Protein AF-A0A5N9ART0-F1 (afdb_monomer_lite)

Foldseek 3Di:
DDPVVCVVVVVADWDDDPPDTDDDPVRRVVSVVPDPPPPPPPDPD

Structure (mmCIF, N/CA/C/O backbone):
data_AF-A0A5N9ART0-F1
#
_entry.id   AF-A0A5N9ART0-F1
#
loop_
_atom_site.group_PDB
_atom_site.id
_atom_site.type_symbol
_atom_site.label_atom_id
_atom_site.label_alt_id
_atom_site.label_comp_id
_atom_site.label_asym_id
_atom_site.label_entity_id
_atom_site.label_seq_id
_atom_site.pdbx_PDB_ins_code
_atom_site.Cartn_x
_atom_site.Cartn_y
_atom_site.Cartn_z
_atom_site.occupancy
_atom_site.B_iso_or_equiv
_atom_site.auth_seq_id
_atom_site.auth_comp_id
_atom_site.auth_asym_id
_atom_site.auth_atom_id
_atom_site.pdbx_PDB_model_num
ATOM 1 N N . MET A 1 1 ? 3.027 9.991 9.976 1.00 68.12 1 MET A N 1
ATOM 2 C CA .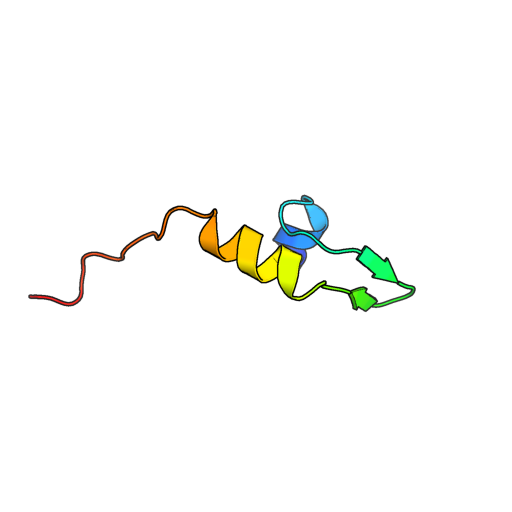 MET A 1 1 ? 2.960 8.710 9.227 1.00 68.12 1 MET A CA 1
ATOM 3 C C . MET A 1 1 ? 3.247 9.006 7.757 1.00 68.12 1 MET A C 1
ATOM 5 O O 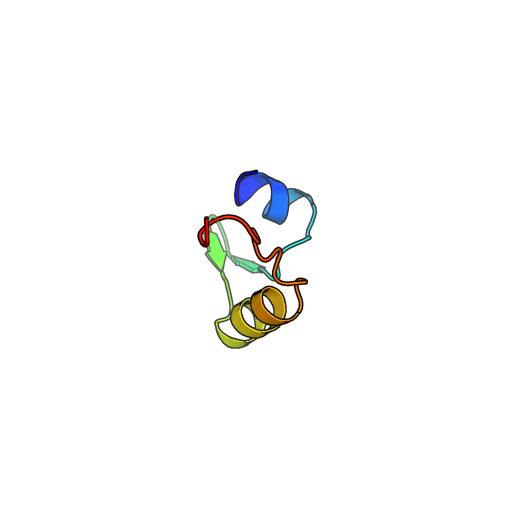. MET A 1 1 ? 2.757 10.022 7.291 1.00 68.12 1 MET A O 1
ATOM 9 N N . THR A 1 2 ? 4.056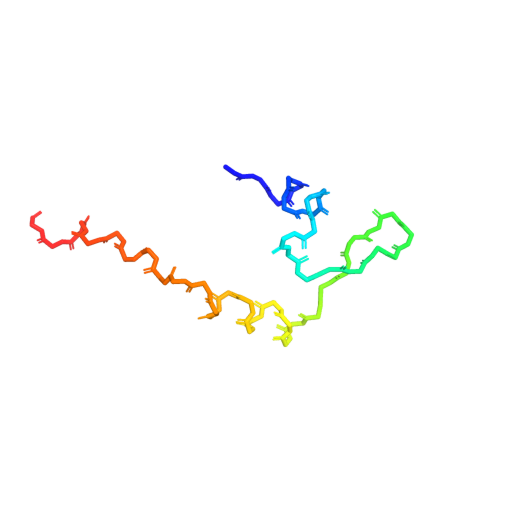 8.216 7.038 1.00 91.81 2 THR A N 1
ATOM 10 C CA . THR A 1 2 ? 4.326 8.447 5.598 1.00 91.81 2 THR A CA 1
ATOM 11 C C . THR A 1 2 ? 3.836 7.269 4.764 1.00 91.81 2 THR A C 1
ATOM 13 O O . THR A 1 2 ? 3.843 6.134 5.240 1.00 91.81 2 THR A O 1
ATOM 16 N N . ILE A 1 3 ? 3.474 7.520 3.502 1.00 88.50 3 ILE A N 1
ATOM 17 C CA . ILE A 1 3 ? 3.098 6.469 2.538 1.00 88.50 3 ILE A CA 1
ATOM 18 C C . ILE A 1 3 ? 4.185 5.393 2.420 1.00 88.50 3 ILE A C 1
ATOM 20 O O . ILE A 1 3 ? 3.878 4.210 2.339 1.00 88.50 3 ILE A O 1
ATOM 24 N N . TYR A 1 4 ? 5.464 5.774 2.491 1.00 91.25 4 TYR A N 1
ATOM 25 C CA . TYR A 1 4 ? 6.567 4.814 2.433 1.00 91.25 4 TYR A CA 1
ATOM 26 C C . TYR A 1 4 ? 6.533 3.784 3.572 1.00 91.25 4 TYR A C 1
ATOM 28 O O . TYR A 1 4 ? 6.798 2.607 3.342 1.00 91.25 4 TYR A O 1
ATOM 36 N N . LYS A 1 5 ? 6.185 4.207 4.797 1.00 92.31 5 LYS A N 1
ATOM 37 C CA . LYS A 1 5 ? 6.080 3.285 5.937 1.00 92.31 5 LYS A CA 1
ATOM 38 C C . LYS A 1 5 ? 4.955 2.272 5.726 1.00 92.31 5 LYS A C 1
ATOM 40 O O . LYS A 1 5 ? 5.200 1.094 5.941 1.00 92.31 5 LYS A O 1
ATOM 45 N N . LEU A 1 6 ? 3.801 2.724 5.227 1.00 91.81 6 LEU A N 1
ATOM 46 C CA . LEU A 1 6 ? 2.655 1.868 4.888 1.00 91.81 6 LEU A CA 1
ATOM 47 C C . LEU A 1 6 ? 2.992 0.840 3.801 1.00 91.81 6 LEU A C 1
ATOM 49 O O . LEU A 1 6 ? 2.597 -0.316 3.883 1.00 91.81 6 LEU A O 1
ATOM 53 N N . LEU A 1 7 ? 3.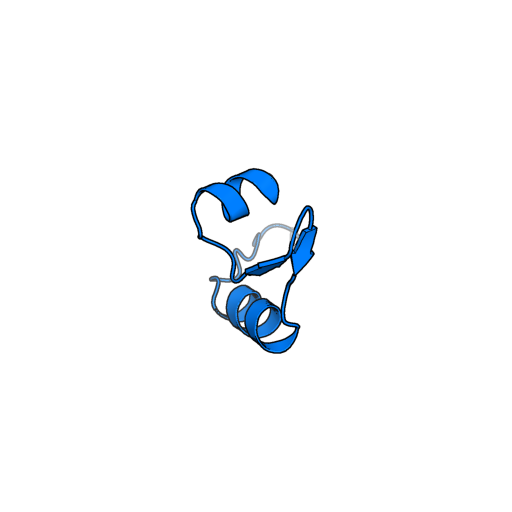751 1.256 2.786 1.00 93.00 7 LEU A N 1
ATOM 54 C CA . LEU A 1 7 ? 4.208 0.359 1.726 1.00 93.00 7 LEU A CA 1
ATOM 55 C C . LEU A 1 7 ? 5.194 -0.690 2.250 1.00 93.00 7 LEU A C 1
ATOM 57 O O . LEU A 1 7 ? 5.143 -1.839 1.829 1.00 93.00 7 LEU A O 1
ATOM 61 N N . LYS A 1 8 ? 6.087 -0.307 3.174 1.00 90.12 8 LYS A N 1
ATOM 62 C CA . LYS A 1 8 ? 7.054 -1.232 3.777 1.00 90.12 8 LYS A CA 1
ATOM 63 C C . LYS A 1 8 ? 6.384 -2.253 4.703 1.00 90.12 8 LYS A C 1
ATOM 65 O O . LYS A 1 8 ? 6.848 -3.386 4.756 1.00 90.12 8 LYS A O 1
ATOM 70 N N . SER A 1 9 ? 5.345 -1.857 5.438 1.00 92.94 9 SER A N 1
ATOM 71 C CA . SER A 1 9 ? 4.589 -2.760 6.315 1.00 92.94 9 SER A CA 1
ATOM 72 C C . SER A 1 9 ? 3.568 -3.623 5.571 1.00 92.94 9 SER A C 1
ATOM 74 O O . SER A 1 9 ? 3.138 -4.633 6.113 1.00 92.94 9 SER A O 1
ATOM 76 N N . GLY A 1 10 ? 3.213 -3.267 4.332 1.00 90.62 10 GLY A N 1
ATOM 77 C CA . GLY A 1 10 ? 2.168 -3.959 3.571 1.00 90.62 10 GLY A CA 1
ATOM 78 C C . GLY A 1 10 ? 0.751 -3.551 3.983 1.00 90.62 10 GLY A C 1
ATOM 79 O O . GLY A 1 10 ? -0.211 -4.221 3.624 1.00 90.62 10 GLY A O 1
ATOM 80 N N . ASP A 1 11 ? 0.612 -2.438 4.705 1.00 90.44 11 ASP A N 1
ATOM 81 C CA . ASP A 1 11 ? -0.665 -1.981 5.263 1.00 90.44 11 ASP A CA 1
ATOM 82 C C . ASP A 1 11 ? -1.555 -1.261 4.243 1.00 90.44 11 ASP A C 1
ATOM 84 O O . ASP A 1 11 ? -2.693 -0.918 4.565 1.00 90.44 11 ASP A O 1
ATOM 88 N N . ILE A 1 12 ? -1.037 -0.966 3.048 1.00 94.56 12 ILE A N 1
ATOM 89 C CA . ILE A 1 12 ? -1.753 -0.308 1.949 1.00 94.56 12 ILE A CA 1
ATOM 90 C C . ILE A 1 12 ? -1.745 -1.222 0.715 1.00 94.56 12 ILE A C 1
ATOM 92 O O . ILE A 1 12 ? -0.679 -1.731 0.357 1.00 94.56 12 ILE A O 1
ATOM 96 N N . PRO A 1 13 ? -2.892 -1.431 0.039 1.00 95.94 13 PRO A N 1
ATOM 97 C CA . PRO A 1 13 ? -2.936 -2.259 -1.159 1.00 95.94 13 PRO A CA 1
ATOM 98 C C . PRO A 1 13 ? -2.149 -1.588 -2.288 1.00 95.94 13 PRO A C 1
ATOM 100 O O . PRO A 1 13 ? -2.529 -0.533 -2.798 1.00 95.94 13 PRO A O 1
ATOM 103 N N . ALA A 1 14 ? -1.018 -2.189 -2.652 1.00 96.81 14 ALA A N 1
ATOM 104 C CA . ALA A 1 14 ? -0.133 -1.689 -3.690 1.00 96.81 14 ALA A CA 1
ATOM 105 C C . ALA A 1 14 ? 0.677 -2.821 -4.327 1.00 96.81 14 ALA A C 1
ATOM 107 O O . ALA A 1 14 ? 1.093 -3.766 -3.658 1.00 96.81 14 ALA A O 1
ATOM 108 N N . ASN A 1 15 ? 0.994 -2.670 -5.612 1.00 95.88 15 ASN A N 1
ATOM 109 C CA . ASN A 1 15 ? 1.848 -3.594 -6.353 1.00 95.88 15 ASN A CA 1
ATOM 110 C C . ASN A 1 15 ? 3.141 -2.891 -6.762 1.00 95.88 15 ASN A C 1
ATOM 112 O O . ASN A 1 15 ? 3.123 -1.774 -7.288 1.00 95.88 15 ASN A O 1
ATOM 116 N N . ARG A 1 16 ? 4.283 -3.550 -6.561 1.00 94.56 16 ARG A N 1
ATOM 117 C CA . ARG A 1 16 ? 5.569 -3.043 -7.042 1.00 94.56 16 ARG A CA 1
ATOM 118 C C . ARG A 1 16 ? 5.730 -3.399 -8.518 1.00 94.56 16 ARG A C 1
ATOM 120 O O . ARG A 1 16 ? 5.780 -4.572 -8.868 1.00 94.56 16 ARG A O 1
ATOM 127 N N . VAL A 1 17 ? 5.843 -2.387 -9.375 1.00 95.94 17 VAL A N 1
ATOM 128 C CA . VAL A 1 17 ? 6.104 -2.558 -10.810 1.00 95.94 17 VAL A CA 1
ATOM 129 C C . VAL A 1 17 ? 7.364 -1.779 -11.157 1.00 95.94 17 VAL A C 1
ATOM 131 O O . VAL A 1 17 ? 7.366 -0.546 -11.215 1.00 95.94 17 VAL A O 1
ATOM 134 N N . GLY A 1 18 ? 8.465 -2.514 -11.315 1.00 95.62 18 GLY A N 1
ATOM 135 C CA . GLY A 1 18 ? 9.799 -1.937 -11.432 1.00 95.62 18 GLY A CA 1
ATOM 136 C C . GLY A 1 18 ? 10.117 -1.032 -10.240 1.00 95.62 18 GLY A C 1
ATOM 137 O O . GLY A 1 18 ? 10.148 -1.462 -9.085 1.00 95.62 18 GLY A O 1
ATOM 138 N N . HIS A 1 19 ? 10.348 0.248 -10.525 1.00 95.06 19 HIS A N 1
ATOM 139 C CA . HIS A 1 19 ? 10.755 1.231 -9.522 1.00 95.06 19 HIS A CA 1
ATOM 140 C C . HIS A 1 19 ? 9.568 1.994 -8.912 1.00 95.06 19 HIS A C 1
ATOM 142 O O . HIS A 1 19 ? 9.761 2.834 -8.031 1.00 95.06 19 HIS A O 1
ATOM 148 N N . GLN A 1 20 ? 8.344 1.692 -9.347 1.00 94.44 20 GLN A N 1
ATOM 149 C CA . GLN A 1 20 ? 7.135 2.401 -8.948 1.00 94.44 20 GLN A CA 1
ATOM 150 C C . GLN A 1 20 ? 6.199 1.505 -8.145 1.00 94.44 20 GLN A C 1
ATOM 152 O O . GLN A 1 20 ? 6.167 0.283 -8.302 1.00 94.44 20 GLN A O 1
ATOM 157 N N . TRP A 1 21 ? 5.407 2.146 -7.296 1.00 95.94 21 TRP A N 1
ATOM 158 C CA . TRP A 1 21 ? 4.255 1.530 -6.661 1.00 95.94 21 TRP A CA 1
ATOM 159 C C . TRP A 1 21 ? 3.012 1.869 -7.472 1.00 95.94 21 TRP A C 1
ATOM 161 O O . TRP A 1 21 ? 2.767 3.032 -7.793 1.00 95.94 21 TRP A O 1
ATOM 171 N N . ARG A 1 22 ? 2.264 0.837 -7.851 1.00 96.88 22 ARG A N 1
ATOM 172 C CA . ARG A 1 22 ? 0.987 0.950 -8.544 1.00 96.88 22 ARG A CA 1
ATOM 173 C C . ARG A 1 22 ? -0.130 0.700 -7.553 1.00 96.88 22 ARG A C 1
ATOM 175 O O . ARG A 1 22 ? -0.035 -0.186 -6.709 1.00 96.88 22 ARG A O 1
ATOM 182 N N . PHE A 1 23 ? -1.176 1.493 -7.702 1.00 96.88 23 PHE A N 1
ATOM 183 C CA . PHE A 1 23 ? -2.346 1.477 -6.852 1.00 96.88 23 PHE A CA 1
ATOM 184 C C . PHE A 1 23 ? -3.562 1.317 -7.748 1.00 96.88 23 PHE A C 1
ATOM 186 O O . PHE A 1 23 ? -3.766 2.123 -8.661 1.00 96.88 23 PHE A O 1
ATOM 193 N N . PHE A 1 24 ? -4.356 0.283 -7.501 1.00 96.44 24 PHE A N 1
ATOM 194 C CA . PHE A 1 24 ? -5.650 0.156 -8.148 1.00 96.44 24 PHE A CA 1
ATOM 195 C C . PHE A 1 24 ? -6.645 1.039 -7.411 1.00 96.44 24 PHE A C 1
ATOM 197 O O . PHE A 1 24 ? -6.741 1.011 -6.183 1.00 96.44 24 PHE A O 1
ATOM 204 N N . ARG A 1 25 ? -7.361 1.869 -8.173 1.00 95.69 25 ARG A N 1
ATOM 205 C CA . ARG A 1 25 ? -8.263 2.869 -7.602 1.00 95.69 25 ARG A CA 1
ATOM 206 C C . ARG A 1 25 ? -9.340 2.226 -6.727 1.00 95.69 25 ARG A C 1
ATOM 208 O O . ARG A 1 25 ? -9.570 2.708 -5.625 1.00 95.69 25 ARG A O 1
ATOM 215 N N . SER A 1 26 ? -9.932 1.127 -7.197 1.00 96.88 26 SER A N 1
ATOM 216 C CA . SER A 1 26 ? -10.933 0.340 -6.466 1.00 96.88 26 SER A CA 1
ATOM 217 C C . SER A 1 26 ? -10.441 -0.090 -5.087 1.00 96.88 26 SER A C 1
ATOM 219 O O . SER A 1 26 ? -11.146 0.073 -4.094 1.00 96.88 26 SER A O 1
ATOM 221 N N . ASP A 1 27 ? -9.214 -0.596 -5.027 1.00 95.81 27 ASP A N 1
ATOM 222 C CA . ASP A 1 27 ? -8.667 -1.235 -3.835 1.00 95.81 27 ASP A CA 1
ATOM 223 C C . ASP A 1 27 ? -8.280 -0.185 -2.798 1.00 95.81 27 ASP A C 1
ATOM 225 O O . ASP A 1 27 ? -8.528 -0.357 -1.606 1.00 95.81 27 ASP A O 1
ATOM 229 N N . ILE A 1 28 ? -7.729 0.944 -3.255 1.00 95.12 28 ILE A N 1
ATOM 230 C CA . ILE A 1 28 ? -7.436 2.084 -2.387 1.00 95.12 28 ILE A CA 1
ATOM 231 C C . ILE A 1 28 ? -8.711 2.726 -1.864 1.00 95.12 28 ILE A C 1
ATOM 233 O O . ILE A 1 28 ? -8.785 3.010 -0.672 1.00 95.12 28 ILE A O 1
ATOM 237 N N . ASP A 1 29 ? -9.720 2.928 -2.709 1.00 95.38 29 ASP A N 1
ATOM 238 C CA . ASP A 1 29 ? -10.988 3.508 -2.269 1.00 95.38 29 ASP A CA 1
ATOM 239 C C . ASP A 1 29 ? -11.667 2.610 -1.221 1.00 95.38 29 ASP A C 1
ATOM 241 O O . ASP A 1 29 ? -12.136 3.106 -0.195 1.00 95.38 29 ASP A O 1
ATOM 245 N N . ALA A 1 30 ? -11.673 1.290 -1.435 1.00 95.12 30 ALA A N 1
ATOM 246 C CA . ALA A 1 30 ? -12.175 0.325 -0.460 1.00 95.12 30 ALA A CA 1
ATOM 247 C C . ALA A 1 30 ? -11.358 0.346 0.840 1.00 95.12 30 ALA A C 1
ATOM 249 O O . ALA A 1 30 ? -11.927 0.396 1.930 1.00 95.12 30 ALA A O 1
ATOM 250 N N . TRP A 1 31 ? -10.028 0.374 0.740 1.00 93.44 31 TRP A N 1
ATOM 251 C CA . TRP A 1 31 ? -9.141 0.429 1.898 1.00 93.44 31 TRP A CA 1
ATOM 252 C C . TRP A 1 31 ? -9.342 1.701 2.726 1.00 93.44 31 TRP A C 1
ATOM 254 O O . TRP A 1 31 ? -9.485 1.608 3.943 1.00 93.44 31 TRP A O 1
ATOM 264 N N . ILE A 1 32 ? -9.430 2.875 2.091 1.00 92.25 32 ILE A N 1
ATOM 265 C CA . ILE A 1 32 ? -9.695 4.148 2.779 1.00 92.25 32 ILE A CA 1
ATOM 266 C C . ILE A 1 32 ? -11.036 4.085 3.513 1.00 92.25 32 ILE A C 1
ATOM 268 O O . ILE A 1 32 ? -11.099 4.444 4.684 1.00 92.25 32 ILE A O 1
ATOM 272 N N . ARG A 1 33 ? -12.091 3.586 2.856 1.00 93.56 33 ARG A N 1
ATOM 273 C CA . ARG A 1 33 ? -13.433 3.460 3.452 1.00 93.56 33 ARG A CA 1
ATOM 274 C C . ARG A 1 33 ? -13.505 2.425 4.574 1.00 93.56 33 ARG A C 1
ATOM 276 O O . ARG A 1 33 ? -14.340 2.559 5.457 1.00 93.56 33 ARG A O 1
ATOM 283 N N . SER A 1 34 ? -12.662 1.393 4.526 1.00 90.62 34 SER A N 1
ATOM 284 C CA . SER A 1 34 ? -12.582 0.363 5.570 1.00 90.62 34 SER A CA 1
ATOM 285 C C . SER A 1 34 ? -11.883 0.843 6.836 1.00 90.62 34 SER A C 1
ATOM 287 O O . SER A 1 34 ? -12.035 0.227 7.892 1.00 90.62 34 SER A O 1
ATOM 289 N N . LYS A 1 35 ? -11.099 1.926 6.752 1.00 85.50 35 LYS A N 1
ATOM 290 C CA . LYS A 1 35 ? -10.505 2.500 7.950 1.00 85.50 35 LYS A CA 1
ATOM 291 C C . LYS A 1 35 ? -11.612 3.159 8.762 1.00 85.50 35 LYS A C 1
ATOM 293 O O . LYS A 1 35 ? -12.431 3.870 8.179 1.00 85.50 35 LYS A O 1
ATOM 298 N N . PRO A 1 36 ? -11.628 2.959 10.091 1.00 79.06 36 PRO A N 1
ATOM 299 C CA . PRO A 1 36 ? -12.479 3.769 10.939 1.00 79.06 36 PRO A CA 1
ATOM 300 C C . PRO A 1 36 ? -12.143 5.221 10.622 1.00 79.06 36 PRO A C 1
ATOM 302 O O . PRO A 1 36 ? -10.969 5.609 10.645 1.00 79.06 36 PRO A O 1
ATOM 305 N N . VAL A 1 37 ? -13.160 5.996 10.247 1.00 66.50 37 VAL A N 1
ATOM 306 C CA . VAL A 1 37 ? -13.014 7.441 10.177 1.00 66.50 37 VAL A CA 1
ATOM 307 C C . VAL A 1 37 ? -12.632 7.828 11.597 1.00 66.50 37 VAL A C 1
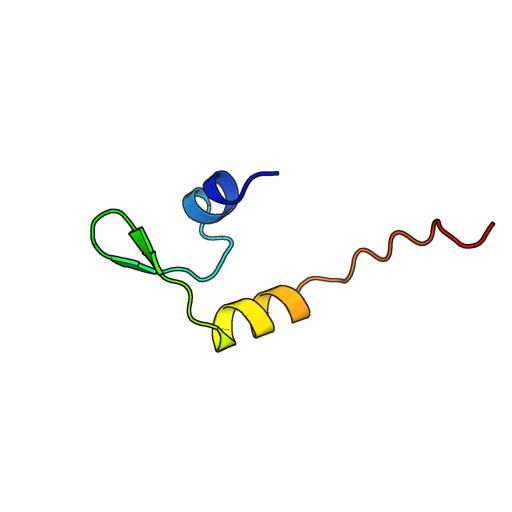ATOM 309 O O . VAL A 1 37 ? -13.450 7.738 12.508 1.00 66.50 37 VAL A O 1
ATOM 312 N N . HIS A 1 38 ? -11.363 8.167 11.823 1.00 60.09 38 HIS A N 1
ATOM 313 C CA . HIS A 1 38 ? -11.033 9.000 12.962 1.00 60.09 38 HIS A CA 1
ATOM 314 C C . HIS A 1 38 ? -11.694 10.335 12.638 1.00 60.09 38 HIS A C 1
ATOM 316 O O . HIS A 1 38 ? -11.100 11.197 11.998 1.00 60.09 38 HIS A O 1
ATOM 322 N N . GLU A 1 39 ? -12.978 10.447 12.977 1.00 54.69 39 GLU A N 1
ATOM 323 C CA . GLU A 1 39 ? -13.612 11.732 13.166 1.00 54.69 39 GLU A CA 1
ATOM 324 C C . GLU A 1 39 ? -12.781 12.394 14.256 1.00 54.69 39 GLU A C 1
ATOM 326 O O . GLU A 1 39 ? -12.867 12.058 15.436 1.00 54.69 39 GLU A O 1
ATOM 331 N N . GLU A 1 40 ? -11.900 13.303 13.850 1.00 55.97 40 GLU A N 1
ATOM 332 C CA . GLU A 1 40 ? -11.513 14.406 14.709 1.00 55.97 40 GLU A CA 1
ATOM 333 C C . GLU A 1 40 ? -12.822 15.131 15.040 1.00 55.97 40 GLU A C 1
ATOM 335 O O . GLU A 1 40 ? -13.259 16.034 14.331 1.00 55.97 40 GLU A O 1
ATOM 340 N N . SER A 1 41 ? -13.496 14.679 16.103 1.00 56.31 41 SER A N 1
ATOM 341 C CA . SER A 1 41 ? -14.663 15.310 16.722 1.00 56.31 41 SER A CA 1
ATOM 342 C C . SER A 1 41 ? -14.290 16.658 17.357 1.00 56.31 41 SER A C 1
ATOM 344 O O . SER A 1 41 ? -14.669 16.952 18.486 1.00 56.31 41 SER A O 1
ATOM 346 N N . GLN A 1 42 ? -13.508 17.485 16.665 1.00 54.72 42 GLN A N 1
ATOM 347 C CA . GLN A 1 42 ? -12.992 18.740 17.188 1.00 54.72 42 GLN A CA 1
ATOM 348 C C . GLN A 1 42 ? -12.923 19.817 16.098 1.00 54.72 42 GLN A C 1
ATOM 350 O O . GLN A 1 42 ? -11.877 20.377 15.802 1.00 54.72 42 GLN A O 1
ATOM 355 N N . ALA A 1 43 ? -14.076 20.125 15.507 1.00 54.09 43 ALA A N 1
ATOM 356 C CA . ALA A 1 43 ? -14.334 21.427 14.886 1.00 54.09 43 ALA A CA 1
ATOM 357 C C . ALA A 1 43 ? -15.831 21.773 14.975 1.00 54.09 43 ALA A C 1
ATOM 359 O O . ALA A 1 43 ? -16.471 22.154 14.002 1.00 54.09 43 ALA A O 1
ATOM 360 N N . ALA A 1 44 ? -16.398 21.589 16.165 1.00 54.06 44 ALA A N 1
ATOM 361 C CA . ALA 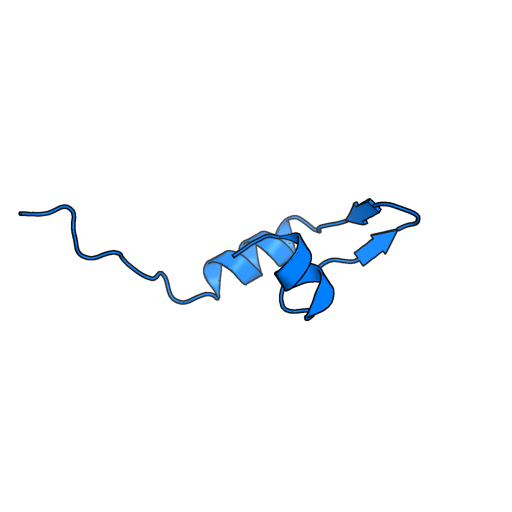A 1 44 ? -17.643 22.221 16.576 1.00 54.06 44 ALA A CA 1
ATOM 362 C C . ALA A 1 44 ? -17.528 22.551 18.066 1.00 54.06 44 ALA A C 1
ATOM 364 O O . ALA A 1 44 ? -18.054 21.833 18.913 1.00 54.06 44 ALA A O 1
ATOM 365 N N . SER A 1 45 ? -16.754 23.588 18.383 1.00 48.75 45 SER A N 1
ATOM 366 C CA . SER A 1 45 ? -16.853 24.405 19.600 1.00 48.75 45 SER A CA 1
ATOM 367 C C . SER A 1 45 ? -16.071 25.691 19.383 1.00 48.75 45 SER A C 1
ATOM 369 O O . SER A 1 45 ? -14.894 25.578 18.974 1.00 48.75 45 SER A O 1
#

Sequence (45 aa):
MTIYKLLKSGDIPANRVGHQWRFFRSDIDAWIRSKPVHEESQAAS

Secondary structure (DSSP, 8-state):
--HHHHHHHT-S--EEETTEEE--HHHHHHHHHHS-------S--

pLDDT: mean 85.32, std 15.53, range [48.75, 96.88]

Radius of gyration: 13.83 Å; chains: 1; bounding box: 28×28×31 Å